Protein AF-A0A7Y2YV38-F1 (afdb_monomer_lite)

Foldseek 3Di:
DDPPDDDDDPCVVCVVVVVVVVVVVVCVVVVVQVVVPHDDDDCVPPPDDDDKDFDPDQDDPVNVCVVCVVVVNNVDDDDADDDRGID

Structure (mmCIF, N/CA/C/O backbone):
data_AF-A0A7Y2YV38-F1
#
_entry.id   AF-A0A7Y2YV38-F1
#
loop_
_atom_site.group_PDB
_atom_site.id
_atom_site.type_symbol
_atom_site.label_atom_id
_atom_site.label_alt_id
_atom_site.label_comp_id
_atom_site.label_asym_id
_atom_site.label_entity_id
_atom_site.label_seq_id
_atom_site.pdbx_PDB_ins_code
_atom_site.Cartn_x
_atom_site.Cartn_y
_atom_site.Cartn_z
_atom_site.occupancy
_atom_site.B_iso_or_equiv
_atom_site.auth_seq_id
_atom_site.auth_comp_id
_atom_site.auth_asym_id
_atom_site.auth_atom_id
_atom_site.pdbx_PDB_model_num
ATOM 1 N N . MET A 1 1 ? 17.620 -32.012 -17.926 1.00 48.31 1 MET A N 1
ATOM 2 C CA . MET A 1 1 ? 17.829 -31.290 -19.204 1.00 48.31 1 MET A CA 1
ATOM 3 C C . MET A 1 1 ? 18.581 -29.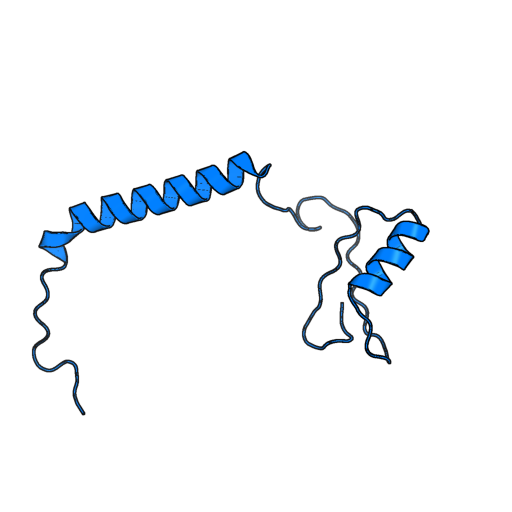994 -18.914 1.00 48.31 1 MET A C 1
ATOM 5 O O . MET A 1 1 ? 18.258 -29.345 -17.930 1.00 48.31 1 MET A O 1
ATOM 9 N N . ARG A 1 2 ? 19.627 -29.647 -19.678 1.00 66.50 2 ARG A N 1
ATOM 10 C CA . ARG A 1 2 ? 20.435 -28.430 -19.446 1.00 66.50 2 ARG A CA 1
ATOM 11 C C . ARG A 1 2 ? 19.901 -27.281 -20.311 1.00 66.50 2 ARG A C 1
ATOM 13 O O . ARG A 1 2 ? 20.271 -27.189 -21.474 1.00 66.50 2 ARG A O 1
ATOM 20 N N . PHE A 1 3 ? 19.046 -26.429 -19.743 1.00 67.75 3 PHE A N 1
ATOM 21 C CA . PHE A 1 3 ? 18.347 -25.348 -20.461 1.00 67.75 3 PHE A CA 1
ATOM 22 C C . PHE A 1 3 ? 19.232 -24.150 -20.861 1.00 67.75 3 PHE A C 1
ATOM 24 O O . PHE A 1 3 ? 18.856 -23.385 -21.738 1.00 67.75 3 PHE A O 1
ATOM 31 N N . PHE A 1 4 ? 20.425 -24.005 -20.276 1.00 74.00 4 PHE A N 1
ATOM 32 C CA . PHE A 1 4 ? 21.285 -22.821 -20.449 1.00 74.00 4 PHE A CA 1
ATOM 33 C C . PHE A 1 4 ? 22.609 -23.112 -21.164 1.00 74.00 4 PHE A C 1
ATOM 35 O O . PHE A 1 4 ? 23.628 -22.480 -20.893 1.00 74.00 4 PHE A O 1
ATOM 42 N N . ARG A 1 5 ? 22.642 -24.096 -22.068 1.00 60.19 5 ARG A N 1
ATOM 43 C CA . ARG A 1 5 ? 23.842 -24.334 -22.878 1.00 60.19 5 ARG A CA 1
ATOM 44 C C . ARG A 1 5 ? 23.861 -23.301 -24.014 1.00 60.19 5 ARG A C 1
ATOM 46 O O . ARG A 1 5 ? 23.089 -23.431 -24.952 1.00 60.19 5 ARG A O 1
ATOM 53 N N . ASN A 1 6 ? 24.729 -22.292 -23.904 1.00 69.06 6 ASN A N 1
ATOM 54 C CA . ASN A 1 6 ? 24.925 -21.185 -24.861 1.00 69.06 6 ASN A CA 1
ATOM 55 C C . ASN A 1 6 ? 23.795 -20.134 -24.914 1.00 69.06 6 ASN A C 1
ATOM 57 O O . ASN A 1 6 ? 23.340 -19.759 -25.992 1.00 69.06 6 ASN A O 1
ATOM 61 N N . ALA A 1 7 ? 23.355 -19.621 -23.762 1.00 74.12 7 ALA A N 1
ATOM 62 C CA . ALA A 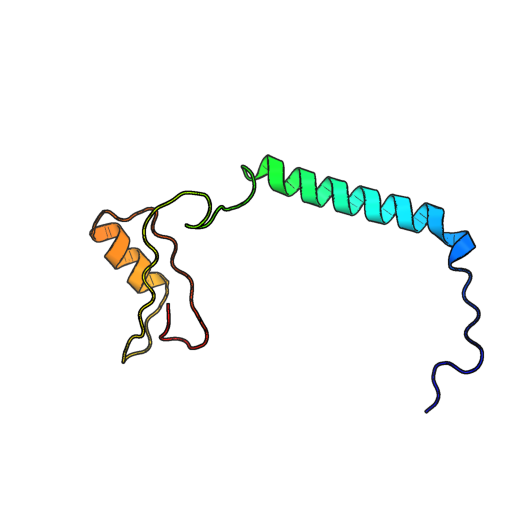1 7 ? 22.464 -18.459 -23.728 1.00 74.12 7 ALA A CA 1
ATOM 63 C C . ALA A 1 7 ? 23.215 -17.185 -24.173 1.00 74.12 7 ALA A C 1
ATOM 65 O O . ALA A 1 7 ? 24.094 -16.702 -23.461 1.00 74.12 7 ALA A O 1
ATOM 66 N N . ASN A 1 8 ? 22.870 -16.647 -25.345 1.00 76.25 8 ASN A N 1
ATOM 67 C CA . ASN A 1 8 ? 23.376 -15.372 -25.859 1.00 76.25 8 ASN A CA 1
ATOM 68 C C . ASN A 1 8 ? 22.187 -14.427 -26.087 1.00 76.25 8 ASN A C 1
ATOM 70 O O . ASN A 1 8 ? 21.534 -14.472 -27.126 1.00 76.25 8 ASN A O 1
ATOM 74 N N . PHE A 1 9 ? 21.863 -13.625 -25.072 1.00 83.25 9 PHE A N 1
ATOM 75 C CA . PHE A 1 9 ? 20.795 -12.628 -25.126 1.00 83.25 9 PHE A CA 1
ATOM 76 C C . PHE A 1 9 ? 21.399 -11.230 -25.003 1.00 83.25 9 PHE A C 1
ATOM 78 O O . PHE A 1 9 ? 22.184 -10.964 -24.090 1.00 83.25 9 PHE A O 1
ATOM 85 N N . ASP A 1 10 ? 21.000 -10.321 -25.892 1.00 85.12 10 ASP A N 1
ATOM 86 C CA . ASP A 1 10 ? 21.459 -8.932 -25.871 1.00 85.12 10 ASP A CA 1
ATOM 87 C C . ASP A 1 10 ? 20.642 -8.081 -24.885 1.00 85.12 10 ASP A C 1
ATOM 89 O O . ASP A 1 10 ? 19.782 -7.274 -25.249 1.00 85.12 10 ASP A O 1
ATOM 93 N N . PHE A 1 11 ? 20.910 -8.274 -23.594 1.00 85.62 11 PHE A N 1
ATOM 94 C CA . PHE A 1 11 ? 20.302 -7.480 -22.523 1.00 85.62 11 PHE A CA 1
ATOM 95 C C . PHE A 1 11 ? 20.715 -6.003 -22.580 1.00 85.62 11 PHE A C 1
ATOM 97 O O . PHE A 1 11 ? 19.942 -5.118 -22.201 1.00 85.62 11 PHE A O 1
ATOM 104 N N . LEU A 1 12 ? 21.929 -5.715 -23.059 1.00 87.12 12 LEU A N 1
ATOM 105 C CA . LEU A 1 12 ? 22.459 -4.355 -23.101 1.00 87.12 12 LEU A CA 1
ATOM 106 C C . LEU A 1 12 ? 21.823 -3.534 -24.229 1.00 87.12 12 LEU A C 1
ATOM 108 O O . LEU A 1 12 ? 21.573 -2.342 -24.030 1.00 87.12 12 LEU A O 1
ATOM 112 N N . GLY A 1 13 ? 21.509 -4.149 -25.370 1.00 88.56 13 GLY A N 1
ATOM 113 C CA . GLY A 1 13 ? 20.826 -3.501 -26.489 1.00 88.56 13 GLY A CA 1
ATOM 114 C C . GLY A 1 13 ? 19.396 -3.077 -26.153 1.00 88.56 13 GLY A C 1
ATOM 115 O O . GLY A 1 13 ? 18.956 -1.992 -26.540 1.00 88.56 13 GLY A O 1
ATOM 116 N N . VAL A 1 14 ? 18.676 -3.870 -25.351 1.00 92.44 14 VAL A N 1
ATOM 117 C CA . VAL A 1 14 ? 17.277 -3.577 -24.974 1.00 92.44 14 VAL A CA 1
ATOM 118 C C . VAL A 1 14 ? 17.125 -2.713 -23.719 1.00 92.44 14 VAL A C 1
ATOM 120 O O . VAL A 1 14 ? 16.016 -2.248 -23.437 1.00 92.44 14 VAL A O 1
ATOM 123 N N . ARG A 1 15 ? 18.213 -2.426 -22.989 1.00 93.19 15 ARG A N 1
ATOM 124 C CA . ARG A 1 15 ? 18.179 -1.732 -21.683 1.00 93.19 15 ARG A CA 1
ATOM 125 C C . ARG A 1 15 ? 17.368 -0.437 -21.682 1.00 93.19 15 ARG A C 1
ATOM 127 O O . ARG A 1 15 ? 16.645 -0.168 -20.735 1.00 93.19 15 ARG A O 1
ATOM 134 N N . ARG A 1 16 ? 17.442 0.357 -22.760 1.00 92.69 16 ARG A N 1
ATOM 135 C CA . ARG A 1 16 ? 16.723 1.641 -22.855 1.00 92.69 16 ARG A CA 1
ATOM 136 C C . ARG A 1 16 ? 15.209 1.438 -22.883 1.00 92.69 16 ARG A C 1
ATOM 138 O O . ARG A 1 16 ? 14.494 2.170 -22.212 1.00 92.69 16 ARG A O 1
ATOM 145 N N . ARG A 1 17 ? 14.727 0.430 -23.619 1.00 94.75 17 ARG A N 1
ATOM 146 C CA . ARG A 1 17 ? 13.299 0.076 -23.647 1.00 94.75 17 ARG A CA 1
ATOM 147 C C . ARG A 1 17 ? 12.855 -0.467 -22.293 1.00 94.75 17 ARG A C 1
ATOM 149 O O . ARG A 1 17 ? 11.810 -0.059 -21.802 1.00 94.75 17 ARG A O 1
ATOM 156 N N . ALA A 1 18 ? 13.679 -1.311 -21.669 1.00 95.00 18 ALA A N 1
ATOM 157 C CA . ALA A 1 18 ? 13.415 -1.822 -20.327 1.00 95.00 18 ALA A CA 1
ATOM 158 C C . ALA A 1 18 ? 13.297 -0.684 -19.298 1.00 95.00 18 ALA A C 1
ATOM 160 O O . ALA A 1 18 ? 12.319 -0.645 -18.563 1.00 95.00 18 ALA A O 1
ATOM 161 N N . TYR A 1 19 ? 14.210 0.296 -19.309 1.00 96.06 19 TYR A N 1
ATOM 162 C CA . TYR A 1 19 ? 14.138 1.457 -18.415 1.00 96.06 19 TYR A CA 1
ATOM 163 C C . TYR A 1 19 ? 12.879 2.296 -18.619 1.00 96.06 19 TYR A C 1
ATOM 165 O O . TYR A 1 19 ? 12.288 2.732 -17.637 1.00 96.06 19 TYR A O 1
ATOM 173 N N . VAL A 1 20 ? 12.444 2.503 -19.866 1.00 97.38 20 VAL A N 1
ATOM 174 C CA . VAL A 1 20 ? 11.192 3.223 -20.142 1.00 97.38 20 VAL A CA 1
ATOM 175 C C . VAL A 1 20 ? 9.999 2.460 -19.573 1.00 97.38 20 VAL A C 1
ATOM 177 O O . VAL A 1 20 ? 9.192 3.046 -18.859 1.00 97.38 20 VAL A O 1
ATOM 180 N N . VAL A 1 21 ? 9.907 1.152 -19.828 1.00 97.69 21 VAL A N 1
ATOM 181 C CA . VAL A 1 21 ? 8.813 0.320 -19.305 1.00 97.69 21 VAL A CA 1
ATOM 182 C C . VAL A 1 21 ? 8.807 0.316 -17.775 1.00 97.69 21 VAL A C 1
ATOM 184 O O . VAL A 1 21 ? 7.765 0.559 -17.170 1.00 97.69 21 VAL A O 1
ATOM 187 N N . SER A 1 22 ? 9.963 0.118 -17.137 1.00 97.12 22 SER A N 1
ATOM 188 C CA . SER A 1 22 ? 10.088 0.182 -15.677 1.00 97.12 22 SER A CA 1
ATOM 189 C C . SER A 1 22 ? 9.716 1.558 -15.128 1.00 97.12 22 SER A C 1
ATOM 191 O O . SER A 1 22 ? 9.002 1.641 -14.135 1.00 97.12 22 SER A O 1
ATOM 193 N N . GLY A 1 23 ? 10.151 2.635 -15.785 1.00 98.06 23 GLY A N 1
ATOM 194 C CA . GLY A 1 23 ? 9.819 4.003 -15.400 1.00 98.06 23 GLY A CA 1
ATOM 195 C C . GLY A 1 23 ? 8.317 4.273 -15.463 1.00 98.06 23 GLY A C 1
ATOM 196 O O . GLY A 1 23 ? 7.755 4.812 -14.516 1.00 98.06 23 GLY A O 1
ATOM 197 N N . VAL A 1 24 ? 7.644 3.833 -16.530 1.00 98.25 24 VAL A N 1
ATOM 198 C CA . VAL A 1 24 ? 6.182 3.946 -16.652 1.00 98.25 24 VAL A CA 1
ATOM 199 C C . VAL A 1 24 ? 5.481 3.167 -15.541 1.00 98.25 24 VAL A C 1
ATOM 201 O O . VAL A 1 24 ? 4.591 3.710 -14.895 1.00 98.25 24 VAL A O 1
ATOM 204 N N . LEU A 1 25 ? 5.898 1.928 -15.266 1.00 97.94 25 LEU A N 1
ATOM 205 C CA . LEU A 1 25 ? 5.318 1.128 -14.182 1.00 97.94 25 LEU A CA 1
ATOM 206 C C . LEU A 1 25 ? 5.508 1.783 -12.808 1.00 97.94 25 LEU A C 1
ATOM 208 O O . LEU A 1 25 ? 4.569 1.816 -12.016 1.00 97.94 25 LEU A O 1
ATOM 212 N N . LEU A 1 26 ? 6.688 2.348 -12.543 1.00 98.12 26 LEU A N 1
ATOM 213 C CA . LEU A 1 26 ? 6.954 3.097 -11.315 1.00 98.12 26 LEU A CA 1
ATOM 214 C C . LEU A 1 26 ? 6.044 4.322 -11.198 1.00 98.12 26 LEU A C 1
ATOM 216 O O . LEU A 1 26 ? 5.433 4.525 -10.152 1.00 98.12 26 LEU A O 1
ATOM 220 N N . LEU A 1 27 ? 5.907 5.107 -12.269 1.00 98.06 27 LEU A N 1
ATOM 221 C CA . LEU A 1 27 ? 5.033 6.281 -12.281 1.00 98.06 27 LEU A CA 1
ATOM 222 C C . LEU A 1 27 ? 3.563 5.906 -12.083 1.00 98.06 27 LEU A C 1
ATOM 224 O O . LEU A 1 27 ? 2.865 6.588 -11.340 1.00 98.06 27 LEU A O 1
ATOM 228 N N . LEU A 1 28 ? 3.097 4.811 -12.688 1.00 98.00 28 LEU A N 1
ATOM 229 C CA . LEU A 1 28 ? 1.743 4.301 -12.469 1.00 98.00 28 LEU A CA 1
ATOM 230 C C . LEU A 1 28 ? 1.538 3.837 -11.022 1.00 98.00 28 LEU A C 1
ATOM 232 O O . LEU A 1 28 ? 0.501 4.134 -10.431 1.00 98.00 28 LEU A O 1
ATOM 236 N N . GLY A 1 29 ? 2.523 3.155 -10.432 1.00 96.75 29 GLY A N 1
ATOM 237 C CA . GLY A 1 29 ? 2.482 2.734 -9.031 1.00 96.75 29 GLY A CA 1
ATOM 238 C C . GLY A 1 29 ? 2.421 3.921 -8.068 1.00 96.75 29 GLY A C 1
ATOM 239 O O . GLY A 1 29 ? 1.536 3.981 -7.215 1.00 96.75 29 GLY A O 1
ATOM 240 N N . ILE A 1 30 ? 3.307 4.904 -8.252 1.00 97.0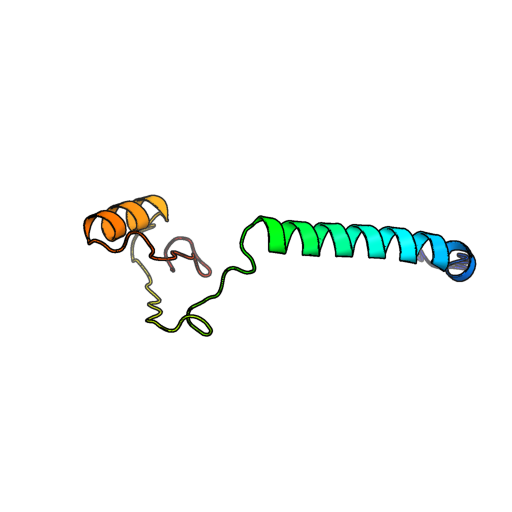0 30 ILE A N 1
ATOM 241 C CA . ILE A 1 30 ? 3.329 6.142 -7.458 1.00 97.00 30 ILE A CA 1
ATOM 242 C C . ILE A 1 30 ? 2.032 6.930 -7.664 1.00 97.00 30 ILE A C 1
ATOM 244 O O . ILE A 1 30 ? 1.413 7.361 -6.694 1.00 97.00 30 ILE A O 1
ATOM 248 N N . GLY A 1 31 ? 1.579 7.075 -8.910 1.00 97.12 31 GLY A N 1
ATOM 249 C CA . GLY A 1 31 ? 0.327 7.750 -9.240 1.00 97.12 31 GLY A CA 1
ATOM 250 C C . GLY A 1 31 ? -0.870 7.092 -8.558 1.00 97.12 31 GLY A C 1
ATOM 251 O O . GLY A 1 31 ? -1.663 7.776 -7.919 1.00 97.12 31 GLY A O 1
ATOM 252 N N . SER A 1 32 ? -0.967 5.761 -8.602 1.00 96.81 32 SER A N 1
ATOM 253 C CA . SER A 1 32 ? -2.006 5.018 -7.883 1.00 96.81 32 SER A CA 1
ATOM 254 C C . SER A 1 32 ? -1.932 5.237 -6.372 1.00 96.81 32 SER A C 1
ATOM 256 O O . SER A 1 32 ? -2.975 5.346 -5.730 1.00 96.81 32 SER A O 1
ATOM 258 N N . LEU A 1 33 ? -0.730 5.287 -5.793 1.00 96.06 33 LEU A N 1
ATOM 259 C CA . LEU A 1 33 ? -0.554 5.520 -4.361 1.00 96.06 33 LEU A CA 1
ATOM 260 C C . LEU A 1 33 ? -1.065 6.910 -3.961 1.00 96.06 33 LEU A C 1
ATOM 262 O O . LEU A 1 33 ? -1.848 7.025 -3.025 1.00 96.06 33 LEU A O 1
ATOM 266 N N . VAL A 1 34 ? -0.682 7.951 -4.704 1.00 95.38 34 VAL A N 1
ATOM 267 C CA . VAL A 1 34 ? -1.095 9.336 -4.428 1.00 95.38 34 VAL A CA 1
ATOM 268 C C . VAL A 1 34 ? -2.600 9.521 -4.640 1.00 95.38 34 VAL A C 1
ATOM 270 O O . VAL A 1 34 ? -3.275 10.071 -3.774 1.00 95.38 34 VAL A O 1
ATOM 273 N N . LEU A 1 35 ? -3.152 9.011 -5.746 1.00 95.56 35 LEU A N 1
ATOM 274 C CA . LEU A 1 35 ? -4.581 9.145 -6.067 1.00 95.56 35 LEU A CA 1
ATOM 275 C C . LEU A 1 35 ? -5.499 8.415 -5.074 1.00 95.56 35 LEU A C 1
ATOM 277 O O . LEU A 1 35 ? -6.654 8.800 -4.921 1.00 95.56 35 LEU A O 1
ATOM 281 N N . ARG A 1 36 ? -5.006 7.374 -4.391 1.00 92.50 36 ARG A N 1
ATOM 282 C CA . ARG A 1 36 ? -5.761 6.619 -3.374 1.00 92.50 36 ARG A CA 1
ATOM 283 C C . ARG A 1 36 ? -5.596 7.165 -1.950 1.00 92.50 36 ARG A C 1
ATOM 285 O O . ARG A 1 36 ? -6.025 6.503 -1.009 1.00 92.50 36 ARG A O 1
ATOM 292 N N . GLY A 1 37 ? -4.999 8.347 -1.786 1.00 89.62 37 GLY A N 1
ATOM 293 C CA . GLY A 1 37 ? -4.815 8.979 -0.476 1.00 89.62 37 GLY A CA 1
ATOM 294 C C . GLY A 1 37 ? -3.553 8.539 0.269 1.00 89.62 37 GLY A C 1
ATOM 295 O O . GLY A 1 37 ? -3.440 8.787 1.464 1.00 89.62 37 GLY A O 1
ATOM 296 N N . GLY A 1 38 ? -2.593 7.918 -0.421 1.00 90.56 38 GLY A N 1
ATOM 297 C CA . GLY A 1 38 ? -1.314 7.503 0.147 1.00 90.56 38 GLY A CA 1
ATOM 298 C C . GLY A 1 38 ? -1.285 6.054 0.651 1.00 90.56 38 GLY A C 1
ATOM 299 O O . GLY A 1 38 ? -2.199 5.264 0.392 1.00 90.56 38 GLY A O 1
ATOM 300 N N . PRO A 1 39 ? -0.189 5.659 1.320 1.00 88.62 39 PRO A N 1
ATOM 301 C CA . PRO A 1 39 ? -0.070 4.338 1.923 1.00 88.62 39 PRO A CA 1
ATOM 302 C C . PRO A 1 39 ? -1.027 4.181 3.112 1.00 88.62 39 PRO A C 1
ATOM 304 O O . PRO A 1 39 ? -1.286 5.122 3.860 1.00 88.62 39 PRO A O 1
ATOM 307 N N . ARG A 1 40 ? -1.535 2.960 3.308 1.00 85.44 40 ARG A N 1
ATOM 308 C CA . ARG A 1 40 ? -2.329 2.604 4.489 1.00 85.44 40 ARG A CA 1
ATOM 309 C C . ARG A 1 40 ? -1.386 2.356 5.657 1.00 85.44 40 ARG A C 1
ATOM 311 O O . ARG A 1 40 ? -0.790 1.288 5.755 1.00 85.44 40 ARG A O 1
ATOM 318 N N . TYR A 1 41 ? -1.225 3.366 6.495 1.00 85.38 41 TYR A N 1
ATOM 319 C CA . TYR A 1 41 ? -0.399 3.283 7.690 1.00 85.38 41 TYR A CA 1
ATOM 320 C C . TYR A 1 41 ? -1.017 2.335 8.726 1.00 85.38 41 TYR A C 1
ATOM 322 O O . TYR A 1 41 ? -2.226 2.362 8.953 1.00 85.38 41 TYR A O 1
ATOM 330 N N . GLY A 1 42 ? -0.176 1.489 9.323 1.00 82.75 42 GLY A N 1
ATOM 331 C CA . GLY A 1 42 ? -0.534 0.656 10.471 1.00 82.75 42 GLY A CA 1
ATOM 332 C C . GLY A 1 42 ? -0.274 1.365 11.801 1.00 82.75 42 GLY A C 1
ATOM 333 O O . GLY A 1 42 ? 0.191 2.508 11.827 1.00 82.75 42 GLY A O 1
ATOM 334 N N . VAL A 1 43 ? -0.517 0.646 12.902 1.00 82.75 43 VAL A N 1
ATOM 335 C CA . VAL A 1 43 ? -0.380 1.159 14.278 1.00 82.75 43 VAL A CA 1
ATOM 336 C C . VAL A 1 43 ? 1.001 1.759 14.567 1.00 82.75 43 VAL A C 1
ATOM 338 O O . VAL A 1 43 ? 1.090 2.750 15.287 1.00 82.75 43 VAL A O 1
ATOM 341 N N . ASP A 1 44 ? 2.059 1.236 13.938 1.00 87.19 44 ASP A N 1
ATOM 342 C CA . ASP A 1 44 ? 3.438 1.720 14.099 1.00 87.19 44 ASP A CA 1
ATOM 343 C C . ASP A 1 44 ? 3.626 3.179 13.652 1.00 87.19 44 ASP A C 1
ATOM 345 O O . ASP A 1 44 ? 4.535 3.865 14.115 1.00 87.19 44 ASP A O 1
ATOM 349 N N . PHE A 1 45 ? 2.767 3.666 12.750 1.00 87.00 45 PHE A N 1
ATOM 350 C CA . PHE A 1 45 ? 2.860 5.004 12.162 1.00 87.00 45 PHE A CA 1
ATOM 351 C C . PHE A 1 45 ? 1.693 5.917 12.551 1.00 87.00 45 PHE A C 1
ATOM 353 O O . PHE A 1 45 ? 1.861 7.135 12.568 1.00 87.00 45 PHE A O 1
ATOM 360 N N . THR A 1 46 ? 0.515 5.363 12.852 1.00 85.38 46 THR A N 1
ATOM 361 C CA . THR A 1 46 ? -0.657 6.144 13.290 1.00 85.38 46 THR A CA 1
ATOM 362 C C . THR A 1 46 ? -0.777 6.249 14.807 1.00 85.38 46 THR A C 1
ATOM 364 O O . THR A 1 46 ? -1.537 7.081 15.300 1.00 85.38 46 THR A O 1
ATOM 367 N N . GLY A 1 47 ? -0.061 5.401 15.551 1.00 79.38 47 GLY A N 1
ATOM 368 C CA . GLY A 1 47 ? -0.348 5.142 16.957 1.00 79.38 47 GLY A CA 1
ATOM 369 C C . GLY A 1 47 ? -1.661 4.372 17.140 1.00 79.38 47 GLY A C 1
ATOM 370 O O . GLY A 1 47 ? -2.427 4.169 16.193 1.00 79.38 47 GLY A O 1
ATOM 371 N N . GLY A 1 48 ? -1.911 3.923 18.370 1.00 84.88 48 GLY A N 1
ATOM 372 C CA . GLY A 1 48 ? -3.112 3.176 18.745 1.00 84.88 48 GLY A CA 1
ATOM 373 C C . GLY A 1 48 ? -2.795 1.864 19.455 1.00 84.88 48 GLY A C 1
ATOM 374 O O . GLY A 1 48 ? -1.732 1.705 20.054 1.00 84.88 48 GLY A O 1
ATOM 375 N N . THR A 1 49 ? -3.739 0.928 19.394 1.00 84.94 49 THR A N 1
ATOM 376 C CA . THR A 1 49 ? -3.633 -0.394 20.020 1.00 84.94 49 THR A CA 1
ATOM 377 C C . THR A 1 49 ? -3.826 -1.468 18.961 1.00 84.94 49 THR A C 1
ATOM 379 O O . THR A 1 49 ? -4.775 -1.408 18.184 1.00 84.94 49 THR A O 1
ATOM 382 N N . MET A 1 50 ? -2.924 -2.446 18.943 1.00 87.12 50 MET A N 1
ATOM 383 C CA . MET A 1 50 ? -3.060 -3.673 18.166 1.00 87.12 50 MET A CA 1
ATOM 384 C C . MET A 1 50 ? -3.460 -4.791 19.122 1.00 87.12 50 MET A C 1
ATOM 386 O O . MET A 1 50 ? -2.824 -4.975 20.159 1.00 87.12 50 MET A O 1
ATOM 390 N N . LEU A 1 51 ? -4.535 -5.495 18.785 1.00 87.44 51 LEU A N 1
ATOM 391 C CA . LEU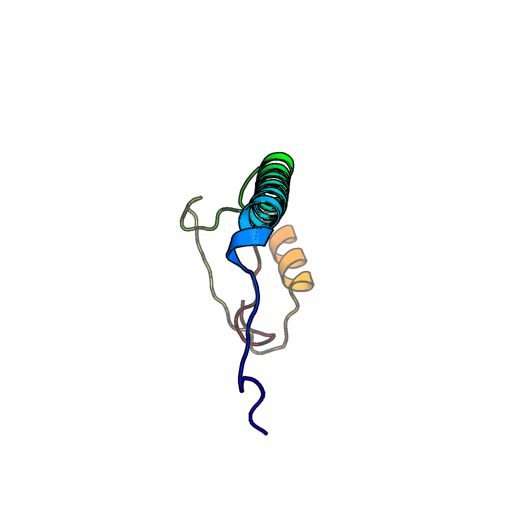 A 1 51 ? -5.022 -6.650 19.525 1.00 87.44 51 LEU A CA 1
ATOM 392 C C . LEU A 1 51 ? -4.967 -7.836 18.578 1.00 87.44 51 LEU A C 1
ATOM 394 O O . LEU A 1 51 ? -5.589 -7.781 17.524 1.00 87.44 51 LEU A O 1
ATOM 398 N N . GLN A 1 52 ? -4.219 -8.858 18.976 1.00 88.75 52 GLN A N 1
ATOM 399 C CA . GLN A 1 52 ? -4.199 -10.147 18.304 1.00 88.75 52 GLN A CA 1
ATOM 400 C C . GLN A 1 52 ? -5.031 -11.120 19.134 1.00 88.75 52 GLN A C 1
ATOM 402 O O . GLN A 1 52 ? -4.838 -11.219 20.352 1.00 88.75 52 GLN A O 1
ATOM 407 N N . VAL A 1 53 ? -5.983 -11.786 18.495 1.00 89.38 53 VAL A N 1
ATOM 408 C CA . VAL A 1 53 ? -6.945 -12.678 19.139 1.00 89.38 53 VAL A CA 1
ATOM 409 C C . VAL A 1 53 ? -7.106 -13.960 18.334 1.00 89.38 53 VAL A C 1
ATOM 411 O O . VAL A 1 53 ? -7.220 -13.948 17.113 1.00 89.38 53 VAL A O 1
ATOM 414 N N . GLU A 1 54 ? -7.156 -15.079 19.047 1.00 89.25 54 GLU A N 1
ATOM 415 C CA . GLU A 1 54 ? -7.453 -16.387 18.476 1.00 89.25 54 GLU A CA 1
ATOM 416 C C . GLU A 1 54 ? -8.812 -16.857 18.997 1.00 89.25 54 GLU A C 1
ATOM 418 O O . GLU A 1 54 ? -9.052 -16.921 20.207 1.00 89.25 54 GLU A O 1
ATOM 423 N N . PHE A 1 55 ? -9.720 -17.165 18.077 1.00 88.69 55 PHE A N 1
ATOM 424 C CA . PHE A 1 55 ? -11.048 -17.671 18.386 1.00 88.69 55 PHE A CA 1
ATOM 425 C C . PHE A 1 55 ? -11.056 -19.199 18.392 1.00 88.69 55 PHE A C 1
ATOM 427 O O . PHE A 1 55 ? -10.397 -19.857 17.592 1.00 88.69 55 PHE A O 1
ATOM 434 N N . VAL A 1 56 ? -11.853 -19.783 19.287 1.00 86.69 56 VAL A N 1
ATOM 435 C CA . VAL A 1 56 ? -12.036 -21.245 19.347 1.00 86.69 56 VAL A CA 1
ATOM 436 C C . VAL A 1 56 ? -12.822 -21.753 18.132 1.00 86.69 56 VAL A C 1
ATOM 438 O O . VAL A 1 56 ? -12.575 -22.851 17.640 1.00 86.69 56 VAL A O 1
ATOM 441 N N . GLU A 1 57 ? -13.764 -20.950 17.641 1.00 84.06 57 GLU A N 1
ATOM 442 C CA . GLU A 1 57 ? -14.577 -21.238 16.460 1.00 84.06 57 GLU A CA 1
ATOM 443 C C . GLU A 1 57 ? -14.120 -20.411 15.254 1.00 84.06 57 GLU A C 1
ATOM 445 O O . GLU A 1 57 ? -13.563 -19.318 15.392 1.00 84.06 57 GLU A O 1
ATOM 450 N N . GLN A 1 58 ? -14.384 -20.926 14.049 1.00 81.94 58 GLN A N 1
ATOM 451 C CA . GLN A 1 58 ? -14.104 -20.193 12.817 1.00 81.94 58 GLN A CA 1
ATOM 452 C C . GLN A 1 58 ? -14.951 -18.922 12.781 1.00 81.94 58 GLN A C 1
ATOM 454 O O . GLN A 1 58 ? -16.178 -18.987 12.753 1.00 81.94 58 GLN A O 1
ATOM 459 N N . THR A 1 59 ? -14.280 -17.775 12.770 1.00 85.25 59 THR A N 1
ATOM 460 C CA . THR A 1 59 ? -14.919 -16.459 12.781 1.00 85.25 59 THR A CA 1
ATOM 461 C C . THR A 1 59 ? -14.619 -15.759 11.466 1.00 85.25 59 THR A C 1
ATOM 463 O O . THR A 1 59 ? -13.502 -15.849 10.966 1.00 85.25 59 THR A O 1
ATOM 466 N N . SER A 1 60 ? -15.593 -15.066 10.872 1.00 86.19 60 SER A N 1
ATOM 467 C CA . SER A 1 60 ? -15.342 -14.303 9.649 1.00 86.19 60 SER A CA 1
ATOM 468 C C . SER A 1 60 ? -14.978 -12.844 9.948 1.00 86.19 60 SER A C 1
ATOM 470 O O . SER A 1 60 ? -15.438 -12.242 10.919 1.00 86.19 60 SER A O 1
ATOM 472 N N . VAL A 1 61 ? -14.201 -12.226 9.052 1.00 87.81 61 VAL A N 1
ATOM 473 C CA . VAL A 1 61 ? -13.913 -10.777 9.099 1.00 87.81 61 VAL A CA 1
ATOM 474 C C . VAL A 1 61 ? -15.200 -9.942 9.043 1.00 87.81 61 VAL A C 1
ATOM 476 O O . VAL A 1 61 ? -15.229 -8.834 9.574 1.00 87.81 61 VAL A O 1
ATOM 479 N N . GLY A 1 62 ? -16.248 -10.449 8.382 1.00 88.00 62 GLY A N 1
ATOM 480 C CA . GLY A 1 62 ? -17.546 -9.779 8.288 1.00 88.00 62 GLY A CA 1
ATOM 481 C C . GLY A 1 62 ? -18.215 -9.666 9.652 1.00 88.00 62 GLY A C 1
ATOM 482 O O . GLY A 1 62 ? -18.531 -8.560 10.078 1.00 88.00 62 GLY A O 1
ATOM 483 N N . ASP A 1 63 ? -18.308 -10.784 10.372 1.00 88.94 63 ASP A N 1
ATOM 484 C CA . ASP A 1 63 ? -18.937 -10.832 11.696 1.00 88.94 63 ASP A CA 1
ATOM 485 C C . ASP A 1 63 ? -18.197 -9.929 12.693 1.00 88.94 63 ASP A C 1
ATOM 487 O O . ASP A 1 63 ? -18.811 -9.150 13.424 1.00 88.94 63 ASP A O 1
ATOM 491 N N . LEU A 1 64 ? -16.858 -9.962 12.670 1.00 89.56 64 LEU A N 1
ATOM 492 C CA . LEU A 1 64 ? -16.033 -9.075 13.495 1.00 89.56 64 LEU A CA 1
ATOM 493 C C . LEU A 1 64 ? -16.250 -7.602 13.148 1.00 89.56 64 LEU A C 1
ATOM 495 O O . LEU A 1 64 ? -16.319 -6.764 14.046 1.00 89.56 64 LEU A O 1
ATOM 499 N N . ARG A 1 65 ? -16.384 -7.270 11.859 1.00 90.00 65 ARG A N 1
ATOM 500 C CA . ARG A 1 65 ? -16.636 -5.893 11.424 1.00 90.00 65 ARG A CA 1
ATOM 501 C C . ARG A 1 65 ? -17.980 -5.394 11.923 1.00 90.00 65 ARG A C 1
ATOM 503 O O . ARG A 1 65 ? -18.043 -4.260 12.394 1.00 90.00 65 ARG A O 1
ATOM 510 N N . ASP A 1 66 ? -19.016 -6.216 11.850 1.00 91.50 66 ASP A N 1
ATOM 511 C CA . ASP A 1 66 ? -20.363 -5.830 12.266 1.00 91.50 66 ASP A CA 1
ATOM 512 C C . ASP A 1 66 ? -20.426 -5.587 13.779 1.00 91.50 66 ASP A C 1
ATOM 514 O O . ASP A 1 66 ? -20.936 -4.555 14.224 1.00 91.50 66 ASP A O 1
ATOM 518 N N . VAL A 1 67 ? -19.820 -6.476 14.575 1.00 91.56 67 VAL A N 1
ATOM 519 C CA . VAL A 1 67 ? -19.744 -6.334 16.038 1.00 91.56 67 VAL A CA 1
ATOM 520 C C . VAL A 1 67 ? -18.925 -5.107 16.444 1.00 91.56 67 VAL A C 1
ATOM 522 O O . VAL A 1 67 ? -19.373 -4.316 17.275 1.00 91.56 67 VAL A O 1
ATOM 525 N N . LEU A 1 68 ? -17.743 -4.909 15.852 1.00 91.19 68 LEU A N 1
ATOM 526 C CA . LEU A 1 68 ? -16.886 -3.761 16.164 1.00 91.19 68 LEU A CA 1
ATOM 527 C C . LEU A 1 68 ? -17.531 -2.438 15.738 1.00 91.19 68 LEU A C 1
ATOM 529 O O . LEU A 1 68 ? -17.455 -1.455 16.475 1.00 91.19 68 LEU A O 1
ATOM 533 N N . SER A 1 69 ? -18.229 -2.415 14.601 1.00 90.69 69 SER A N 1
ATOM 534 C CA . SER A 1 69 ? -18.984 -1.236 14.162 1.00 90.69 69 SER A CA 1
ATOM 535 C C . SER A 1 69 ? -20.123 -0.917 15.133 1.00 90.69 69 SER A C 1
ATOM 537 O O . SER A 1 69 ? -20.271 0.233 15.538 1.00 90.69 69 SER A O 1
ATOM 539 N N . ALA A 1 70 ? -20.871 -1.929 15.594 1.00 92.19 70 ALA A N 1
ATOM 540 C CA . ALA A 1 70 ? -21.910 -1.754 16.613 1.00 92.19 70 ALA A CA 1
ATOM 541 C C . ALA A 1 70 ? -21.351 -1.258 17.963 1.00 92.19 70 ALA A C 1
ATOM 543 O O . ALA A 1 70 ? -22.039 -0.542 18.690 1.00 92.19 70 ALA A O 1
ATOM 544 N N . ALA A 1 71 ? -20.095 -1.590 18.281 1.00 90.25 71 ALA A N 1
ATOM 545 C CA . ALA A 1 71 ? -19.376 -1.099 19.457 1.00 90.25 71 ALA A CA 1
ATOM 546 C C . ALA A 1 71 ? -18.784 0.320 19.285 1.00 90.25 71 ALA A C 1
ATOM 548 O O . ALA A 1 71 ? -18.112 0.816 20.189 1.00 90.25 71 ALA A O 1
ATOM 549 N N . GLY A 1 72 ? -19.015 0.984 18.145 1.00 90.38 72 GLY A N 1
ATOM 550 C CA . GLY A 1 72 ? -18.502 2.327 17.848 1.00 90.38 72 GLY A CA 1
ATOM 551 C C . GLY A 1 72 ? -17.072 2.353 17.292 1.00 90.38 72 GLY A C 1
ATOM 552 O O . GLY A 1 72 ? -16.466 3.420 17.203 1.00 90.38 72 GLY A O 1
ATOM 553 N N . MET A 1 73 ? -16.518 1.200 16.905 1.00 86.00 73 MET A N 1
ATOM 554 C CA . MET A 1 73 ? -15.173 1.052 16.337 1.00 86.00 73 MET A CA 1
ATOM 555 C C . MET A 1 73 ? -15.211 0.922 14.805 1.00 86.00 73 MET A C 1
ATOM 557 O O . MET A 1 73 ? -14.610 0.018 14.229 1.00 86.00 73 MET A O 1
ATOM 561 N N . GLU A 1 74 ? -15.894 1.845 14.124 1.00 80.12 74 GLU A N 1
ATOM 562 C CA . GLU A 1 74 ? -16.109 1.807 12.663 1.00 80.12 74 GLU A CA 1
ATOM 563 C C . GLU A 1 74 ? -14.808 1.791 11.835 1.00 80.12 74 GLU A C 1
ATOM 565 O O . GLU A 1 74 ? -14.777 1.281 10.717 1.00 80.12 74 GLU A O 1
ATOM 570 N N . ASN A 1 75 ? -13.716 2.328 12.388 1.00 78.25 75 ASN A N 1
ATOM 571 C CA . ASN A 1 75 ? -12.414 2.421 11.719 1.00 78.25 75 ASN A CA 1
ATOM 572 C C . ASN A 1 75 ? -11.437 1.299 12.114 1.00 78.25 75 ASN A C 1
ATOM 574 O O . ASN A 1 75 ? -10.248 1.389 11.798 1.00 78.25 75 ASN A O 1
ATOM 578 N N . ALA A 1 76 ? -11.896 0.264 12.825 1.00 84.19 76 ALA A N 1
ATOM 579 C CA . ALA A 1 76 ? -11.042 -0.858 13.195 1.00 84.19 76 ALA A CA 1
ATOM 580 C C . ALA A 1 76 ? -10.546 -1.598 11.941 1.00 84.19 7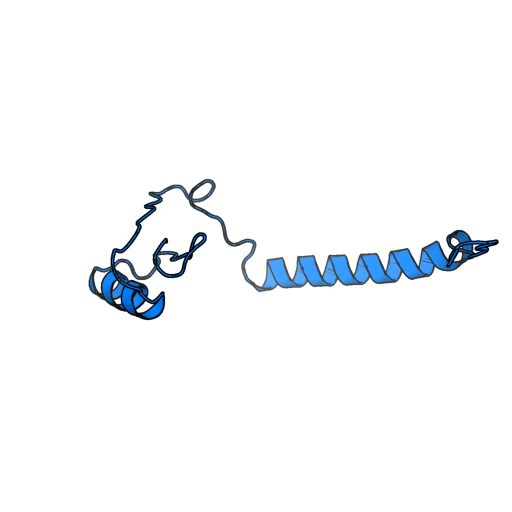6 ALA A C 1
ATOM 582 O O . ALA A 1 76 ? -11.333 -2.064 11.112 1.00 84.19 76 ALA A O 1
ATOM 583 N N . GLN A 1 77 ? -9.223 -1.722 11.798 1.00 84.62 77 GLN A N 1
ATOM 584 C CA . GLN A 1 77 ? -8.639 -2.609 10.796 1.00 84.62 77 GLN A CA 1
ATOM 585 C C . GLN A 1 77 ? -8.601 -4.031 11.342 1.00 84.62 77 GLN A C 1
ATOM 587 O O . GLN A 1 77 ? -7.951 -4.292 12.347 1.00 84.62 77 GLN A O 1
ATOM 592 N N . ILE A 1 78 ? -9.285 -4.935 10.646 1.00 88.56 78 ILE A N 1
ATOM 593 C CA . ILE A 1 78 ? -9.309 -6.366 10.947 1.00 88.56 78 ILE A CA 1
ATOM 594 C C . ILE A 1 78 ? -8.440 -7.053 9.901 1.00 88.56 78 ILE A C 1
ATOM 596 O O . ILE A 1 78 ? -8.665 -6.883 8.696 1.00 88.56 78 ILE A O 1
ATOM 600 N N . GLN A 1 79 ? -7.449 -7.808 10.354 1.00 87.25 79 GLN A N 1
ATOM 601 C CA . GLN A 1 79 ? -6.543 -8.566 9.506 1.00 87.25 79 GLN A CA 1
ATOM 602 C C . GLN A 1 79 ? -6.514 -9.999 10.012 1.00 87.25 79 GLN A C 1
ATOM 604 O O . GLN A 1 79 ? -6.519 -10.209 11.205 1.00 87.25 79 GLN A O 1
ATOM 609 N N . GLN A 1 80 ? -6.545 -10.973 9.112 1.00 87.62 80 GLN A N 1
ATOM 610 C CA . GLN A 1 80 ? -6.430 -12.378 9.483 1.00 87.62 80 GLN A CA 1
ATOM 611 C C . GLN A 1 80 ? -4.947 -12.761 9.507 1.00 87.62 80 GLN A C 1
ATOM 613 O O . GLN A 1 80 ? -4.219 -12.429 8.562 1.00 87.62 80 GLN A O 1
ATOM 618 N N . LEU A 1 81 ? -4.511 -13.450 10.557 1.00 82.94 81 LEU A N 1
ATOM 619 C CA . LEU A 1 81 ? -3.153 -13.959 10.716 1.00 82.94 81 LEU A CA 1
ATOM 620 C C . LEU A 1 81 ? -3.188 -15.482 10.631 1.00 82.94 81 LEU A C 1
ATOM 622 O O . LEU A 1 81 ? -3.961 -16.109 11.327 1.00 82.94 81 LEU A O 1
ATOM 626 N N . GLY A 1 82 ? -2.359 -16.082 9.775 1.00 83.25 82 GLY A N 1
ATOM 627 C CA . GLY A 1 82 ? -2.229 -17.542 9.714 1.00 83.25 82 GLY A CA 1
ATOM 628 C C . GLY A 1 82 ? -3.534 -18.269 9.362 1.00 83.2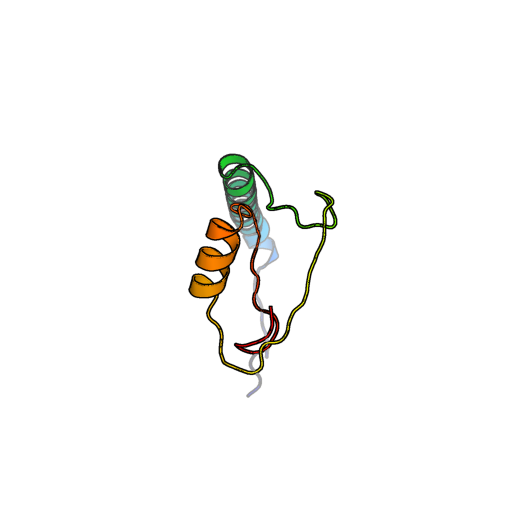5 82 GLY A C 1
ATOM 629 O O . GLY A 1 82 ? -3.889 -18.359 8.182 1.00 83.25 82 GLY A O 1
ATOM 630 N N . ASP A 1 83 ? -4.200 -18.809 10.383 1.00 80.81 83 ASP A N 1
ATOM 631 C CA . ASP A 1 83 ? -5.400 -19.642 10.283 1.00 80.81 83 ASP A CA 1
ATOM 632 C C . ASP A 1 83 ? -6.708 -18.820 10.245 1.00 80.81 83 ASP A C 1
ATOM 634 O O . ASP A 1 83 ? -6.744 -17.607 10.432 1.00 80.81 83 ASP A O 1
ATOM 638 N N . SER A 1 84 ? -7.832 -19.466 9.918 1.00 79.69 84 SER A N 1
ATOM 639 C CA . SER A 1 84 ? -9.161 -18.829 9.759 1.00 79.69 84 SER A CA 1
ATOM 640 C C . SER A 1 84 ? -9.800 -18.298 11.042 1.00 79.69 84 SER A C 1
ATOM 642 O O . SER A 1 84 ? -10.889 -17.732 10.993 1.00 79.69 84 SER A O 1
ATOM 644 N N . ASN A 1 85 ? -9.160 -18.506 12.184 1.00 84.50 85 ASN A N 1
ATOM 645 C CA . ASN A 1 85 ? -9.639 -18.134 13.508 1.00 84.50 85 ASN A CA 1
ATOM 646 C C . ASN A 1 85 ? -8.677 -17.194 14.252 1.00 84.50 85 ASN A C 1
ATOM 648 O O . ASN A 1 85 ? -8.974 -16.830 15.386 1.00 84.50 85 ASN A O 1
ATOM 652 N N . GLU A 1 86 ? -7.569 -16.786 13.637 1.00 85.50 86 GLU A N 1
ATOM 653 C CA . GLU A 1 86 ? -6.585 -15.884 14.232 1.00 85.50 86 GLU A CA 1
ATOM 654 C C . GLU A 1 86 ? -6.600 -14.530 13.495 1.00 85.50 86 GLU A C 1
ATOM 656 O O . GLU A 1 86 ? -6.576 -14.462 12.260 1.00 85.50 86 GLU A O 1
ATOM 661 N N . PHE A 1 87 ? -6.710 -13.443 14.264 1.00 86.81 87 PHE A N 1
ATOM 662 C CA . PHE A 1 87 ? -6.875 -12.066 13.783 1.00 86.81 87 PHE A CA 1
ATOM 663 C C . PHE A 1 87 ? -6.014 -11.079 14.571 1.00 86.81 87 PHE A C 1
ATOM 665 O O . PHE A 1 87 ? -5.780 -11.343 15.770 1.00 86.81 87 PHE A O 1
#

Radius of gyration: 22.9 Å; chains: 1; bounding box: 47×41×46 Å

Secondary structure (DSSP, 8-state):
--TTTT----HHHHHHHHHHHHHHHHHHHHHHHHHTTS----HHHH-------B-SS---HHHHHHHHHHTT-TT------SSTTB-

pLDDT: mean 87.23, std 8.59, range [48.31, 98.25]

Sequence (87 aa):
MRFFRNANFDFLGVRRRAYVVSGVLLLLGIGSLVLRGGPRYGVDFTGGTMLQVEFVEQTSVGDLRDVLSAAGMENAQIQQLGDSNEF